Protein 2QJL (pdb70)

B-factor: mean 12.86, std 8.4, range [5.33, 59.22]

InterPro domains:
  IPR012675 Beta-grasp domain superfamily [G3DSA:3.10.20.30] (1-99)
  IPR015221 Ubiquitin-related modifier 1 [MF_03048] (2-99)
  IPR015221 Ubiquitin-related modifier 1 [PF09138] (3-99)
  IPR015221 Ubiquitin-related modifier 1 [PIRSF037379] (1-99)
  IPR015221 Ubiquitin-related modifier 1 [PTHR14986] (2-99)
  IPR015221 Ubiquitin-related modifier 1 [cd01764] (4-99)
  IPR016155 Molybdopterin synthase/thiamin biosynthesis sulphur carrier, beta-grasp [SSF54285] (2-99)

GO terms:
  GO:0034599 cellular response to oxidative stress (P, IDA)
  GO:0005737 cytoplasm (C, IDA)
  GO:0031386 protein tag activity (F, IDA)
  GO:0032447 protein urmylation (P, IDA)
  GO:0001403 invasive growth in response to glucose limitation (P, IGI)
  GO:0007114 cell budding (P, IGI)
  GO:0001403 invasive growth in response to glucose limitation (P, IMP)
  GO:0002098 tRNA wobble uridine modification (P, IMP)
  GO:0002143 tRNA wobble position uridine thiolation (P, IMP)
  GO:0034599 cellular response to oxidative stress (P, IMP)
  GO:0005634 nucleus (C, HDA)
  GO:0005737 cytoplasm (C, HDA)
  GO:0031386 protein tag activity (F, IMP)
  GO:0032447 protein urmylation (P, IMP)
  GO:0005515 protein binding (F, IPI)
  GO:0042803 protein homodimerization activity (F, IPI)
  GO:0005829 cytosol (C, IDA)
  GO:0097163 sulfur carrier activity (F, IMP)
  GO:0034227 tRNA thio-modification (P, IMP)

Nearest PDB structures (foldseek):
  2qjl-assembly1_A  TM=1.010E+00  e=5.454E-22  Saccharomyces cerevisiae
  2ax5-assembly1_A  TM=8.830E-01  e=1.348E-16  Saccharomyces cerevisiae
  7q5n-assembly2_J  TM=9.240E-01  e=1.264E-12  Thermochaetoides thermophila DSM 1495
  6yuc-assembly1_G  TM=8.927E-01  e=3.932E-12  Thermochaetoides thermophila
  2k9x-assembly1_A  TM=7.998E-01  e=3.338E-07  Trypanosoma brucei

Secondary structure (DSSP, 8-state):
-EEEEEEEETTGGGGTTT--EEEEEE-SPSP-BHHHHHHHHHHHT-SSGGGHHHHEETTEEPTTEEEEETTEEGGGGTGGGPBP-TT-EEEEEE-TT--

Radius of gyration: 12.41 Å; Cα contacts (8 Å, |Δi|>4): 201; chains: 1; bounding box: 27×31×24 Å

Foldseek 3Di:
DAKEKEAEAQCSCVQQVVDGIDIDDDPDDPFDWLLNVLVCCLVPRRPDVVCSQVQDDPSHGHFQKFKAKQNHGCVVQVNRRHGDHHYIYIYIHGHPPGD

Solvent-accessible surface area: 5686 Å² total; per-residue (Å²): 71,4,71,5,87,0,46,0,46,49,42,5,21,74,14,9,67,168,91,121,68,22,177,8,120,15,110,104,141,96,83,0,35,0,10,33,0,3,78,51,0,35,89,84,31,15,134,72,108,126,35,35,76,69,0,19,100,139,99,61,22,55,87,12,4,44,1,51,2,65,141,42,73,23,92,139,68,36,71,60,111,35,93,5,117,100,58,10,69,0,10,0,37,29,38,165,150,21,82

Sequence (99 aa):
MVNVKVVEFLGGLDAIFGKQRRVHKIKMDKEDPVTVGDLIDHIVSSTMINNPNDVSIFIEDDDSIIRPGIITLINDTDWELEGEKKDYILEDDGDIIISFTSTLHGG

Structure (mmCIF, N/CA/C/O backbone):
data_2QJL
#
_entry.id   2QJL
#
_cell.length_a   50.384
_cell.length_b   63.009
_cell.length_c   28.893
_cell.angle_alpha   90.00
_cell.angle_beta   90.00
_cell.angle_gamma   90.00
#
_symmetry.space_group_name_H-M   'P 21 21 2'
#
loop_
_entity.id
_entity.type
_entity.pdbx_description
1 polymer 'Ubiquitin-related modifier 1'
2 non-polymer 'MAGNESIUM ION'
3 non-polymer 1,2-ETHANEDIOL
4 water water
#
loop_
_atom_site.group_PDB
_atom_site.id
_atom_site.type_symbol
_atom_site.label_atom_id
_atom_site.label_alt_id
_atom_site.label_comp_id
_atom_site.label_asym_id
_atom_site.label_entity_id
_atom_site.label_seq_id
_atom_site.pdbx_PDB_ins_code
_atom_site.Cartn_x
_atom_site.Cartn_y
_atom_site.Cartn_z
_atom_site.occupancy
_atom_site.B_iso_or_equiv
_atom_site.auth_seq_id
_atom_site.auth_comp_id
_atom_site.auth_asym_id
_atom_site.auth_atom_id
_atom_site.pdbx_PDB_model_num
ATOM 1 N N . MET A 1 1 ? -14.294 21.411 -10.717 1.00 18.03 1 MET A N 1
ATOM 2 C CA . MET A 1 1 ? -14.119 20.025 -11.232 1.00 17.78 1 MET A CA 1
ATOM 3 C C . MET A 1 1 ? -12.692 19.538 -10.949 1.00 16.59 1 MET A C 1
ATOM 4 O O . MET A 1 1 ? -11.732 20.257 -11.219 1.00 16.24 1 MET A O 1
ATOM 9 N N . VAL A 1 2 ? -12.556 18.326 -10.399 1.00 14.99 2 VAL A N 1
ATOM 10 C CA . VAL A 1 2 ? -11.237 17.771 -10.059 1.00 13.98 2 VAL A CA 1
ATOM 11 C C . VAL A 1 2 ? -11.121 16.282 -10.422 1.00 12.29 2 VAL A C 1
ATOM 12 O O . VAL A 1 2 ? -12.029 15.507 -10.159 1.00 12.34 2 VAL A O 1
ATOM 16 N N . ASN A 1 3 ? -10.002 15.907 -11.044 1.00 11.07 3 ASN A N 1
ATOM 17 C CA . ASN A 1 3 ? -9.734 14.528 -11.449 1.00 10.53 3 ASN A CA 1
ATOM 18 C C . ASN A 1 3 ? -8.659 13.931 -10.578 1.00 9.60 3 ASN A C 1
ATOM 19 O O . ASN A 1 3 ? -7.568 14.492 -10.452 1.00 9.73 3 ASN A O 1
ATOM 24 N N . VAL A 1 4 ? -8.972 12.795 -9.971 1.00 8.04 4 VAL A N 1
ATOM 25 C CA . VAL A 1 4 ? -8.021 12.102 -9.114 1.00 8.02 4 VAL A CA 1
ATOM 26 C C . VAL A 1 4 ? -8.054 10.612 -9.415 1.00 7.44 4 VAL A C 1
ATOM 27 O O . VAL A 1 4 ? -8.926 10.136 -10.156 1.00 7.63 4 VAL A O 1
ATOM 31 N N . LYS A 1 5 ? -7.079 9.888 -8.873 1.00 7.52 5 LYS A N 1
ATOM 32 C CA . LYS A 1 5 ? -7.097 8.429 -8.935 1.00 7.81 5 LYS A CA 1
ATOM 33 C C . LYS A 1 5 ? -7.137 7.875 -7.533 1.00 7.30 5 LYS A C 1
ATOM 34 O O . LYS A 1 5 ? -6.524 8.443 -6.627 1.00 7.72 5 LYS A O 1
ATOM 40 N N . VAL A 1 6 ? -7.877 6.781 -7.365 1.00 6.86 6 VAL A N 1
ATOM 41 C CA A VAL A 1 6 ? -7.917 6.042 -6.108 0.40 7.05 6 VAL A CA 1
ATOM 42 C CA B VAL A 1 6 ? -7.884 6.038 -6.101 0.60 7.09 6 VAL A CA 1
ATOM 43 C C . VAL A 1 6 ? -7.418 4.608 -6.336 1.00 6.93 6 VAL A C 1
ATOM 44 O O . VAL A 1 6 ? -7.728 3.988 -7.363 1.00 7.60 6 VAL A O 1
ATOM 51 N N . GLU A 1 7 ? -6.650 4.099 -5.381 1.00 7.02 7 GLU A N 1
ATOM 52 C CA . GLU A 1 7 ? -6.107 2.747 -5.457 1.00 6.97 7 GLU A CA 1
ATOM 53 C C . GLU A 1 7 ? -6.625 1.969 -4.257 1.00 6.76 7 GLU A C 1
ATOM 54 O O . GLU A 1 7 ? -6.518 2.434 -3.136 1.00 7.03 7 GLU A O 1
ATOM 60 N N . PHE A 1 8 ? -7.201 0.799 -4.525 1.00 6.17 8 PHE A N 1
ATOM 61 C CA . PHE A 1 8 ? -7.750 -0.057 -3.484 1.00 6.15 8 PHE A CA 1
ATOM 62 C C . PHE A 1 8 ? -6.855 -1.264 -3.332 1.00 6.24 8 PHE A C 1
ATOM 63 O O . PHE A 1 8 ? -6.822 -2.133 -4.214 1.00 6.38 8 PHE A O 1
ATOM 71 N N . LEU A 1 9 ? -6.116 -1.278 -2.218 1.00 5.58 9 LEU A N 1
ATOM 72 C CA . LEU A 1 9 ? -4.989 -2.185 -2.009 1.00 6.25 9 LEU A CA 1
ATOM 73 C C . LEU A 1 9 ? -5.182 -3.085 -0.783 1.00 6.63 9 LEU A C 1
ATOM 74 O O . LEU A 1 9 ? -6.143 -2.929 -0.019 1.00 6.14 9 LEU A O 1
ATOM 79 N N . GLY A 1 10 ? -4.275 -4.045 -0.607 1.00 6.57 10 GLY A N 1
ATOM 80 C CA . GLY A 1 10 ? -4.397 -5.003 0.479 1.00 7.05 10 GLY A CA 1
ATOM 81 C C . GLY A 1 10 ? -5.635 -5.875 0.365 1.00 7.17 10 GLY A C 1
ATOM 82 O O . GLY A 1 10 ? -6.080 -6.450 1.365 1.00 7.94 10 GLY A O 1
ATOM 83 N N . GLY A 1 11 ? -6.185 -5.981 -0.848 1.00 7.00 11 GLY A N 1
ATOM 84 C CA . GLY A 1 11 ? -7.342 -6.838 -1.090 1.00 7.27 11 GLY A CA 1
ATOM 85 C C . GLY A 1 11 ? -8.667 -6.107 -1.214 1.00 7.00 11 GLY A C 1
ATOM 86 O O . GLY A 1 11 ? -9.675 -6.718 -1.566 1.00 7.21 11 GLY A O 1
ATOM 87 N N . LEU A 1 12 ? -8.669 -4.808 -0.928 1.00 6.80 12 LEU A N 1
ATOM 88 C CA . LEU A 1 12 ? -9.882 -3.993 -1.024 1.00 6.88 12 LEU A CA 1
ATOM 89 C C . LEU A 1 12 ? -10.508 -3.999 -2.420 1.00 7.13 12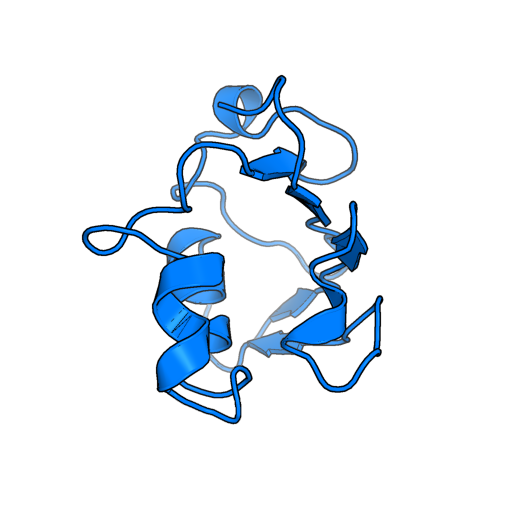 LEU A C 1
ATOM 90 O O . LEU A 1 12 ? -11.705 -3.693 -2.569 1.00 7.70 12 LEU A O 1
ATOM 95 N N . ASP A 1 13 ? -9.722 -4.331 -3.446 1.00 7.16 13 ASP A N 1
ATOM 96 C CA . ASP A 1 13 ? -10.275 -4.393 -4.800 1.00 7.29 13 ASP A CA 1
ATOM 97 C C . ASP A 1 13 ? -11.449 -5.371 -4.896 1.00 7.17 13 ASP A C 1
ATOM 98 O O . ASP A 1 13 ? -12.279 -5.251 -5.800 1.00 7.59 13 ASP A O 1
ATOM 103 N N . ALA A 1 14 ? -11.527 -6.312 -3.953 1.00 7.37 14 ALA A N 1
ATOM 104 C CA . ALA A 1 14 ? -12.578 -7.335 -3.969 1.00 7.86 14 ALA A CA 1
ATOM 105 C C . ALA A 1 14 ? -13.988 -6.760 -3.895 1.00 8.21 14 ALA A C 1
ATOM 106 O O . ALA A 1 14 ? -14.936 -7.428 -4.318 1.00 8.42 14 ALA A O 1
ATOM 108 N N . ILE A 1 15 ? -14.130 -5.559 -3.325 1.00 8.24 15 ILE A N 1
ATOM 109 C CA . ILE A 1 15 ? -15.441 -4.892 -3.238 1.00 8.82 15 ILE A CA 1
ATOM 110 C C . ILE A 1 15 ? -15.681 -3.891 -4.369 1.00 9.42 15 ILE A C 1
ATOM 111 O O . ILE A 1 15 ? -16.748 -3.262 -4.435 1.00 9.29 15 ILE A O 1
ATOM 116 N N . PHE A 1 16 ? -14.687 -3.765 -5.254 1.00 10.31 16 PHE A N 1
ATOM 117 C CA . PHE A 1 16 ? -14.761 -2.892 -6.423 1.00 11.29 16 PHE A CA 1
ATOM 118 C C . PHE A 1 16 ? -14.570 -3.690 -7.715 1.00 11.96 16 PHE A C 1
ATOM 119 O O . PHE A 1 16 ? -13.878 -3.242 -8.642 1.00 12.82 16 PHE A O 1
ATOM 127 N N . GLY A 1 17 ? -15.178 -4.873 -7.762 1.00 12.40 17 GLY A N 1
ATOM 128 C CA . GLY A 1 17 ? -15.179 -5.722 -8.963 1.00 12.36 17 GLY A CA 1
ATOM 129 C C . GLY A 1 17 ? -13.790 -6.161 -9.387 1.00 12.44 17 GLY A C 1
ATOM 130 O O . GLY A 1 17 ? -13.530 -6.389 -10.580 1.00 13.02 17 GLY A O 1
ATOM 131 N N . LYS A 1 18 ? -12.899 -6.266 -8.403 1.00 11.67 18 LYS A N 1
ATOM 132 C CA . LYS A 1 18 ? -11.517 -6.715 -8.618 1.00 11.54 18 LYS A CA 1
ATOM 133 C C . LYS A 1 18 ? -10.661 -5.701 -9.406 1.00 11.03 18 LYS A C 1
ATOM 134 O O . LYS A 1 18 ? -9.602 -6.046 -9.948 1.00 12.47 18 LYS A O 1
ATOM 140 N N . GLN A 1 19 ? -11.109 -4.449 -9.436 1.00 9.75 19 GLN A N 1
ATOM 141 C CA . GLN A 1 19 ? -10.377 -3.375 -10.095 1.00 9.16 19 GLN A CA 1
ATOM 142 C C . GLN A 1 19 ? -9.661 -2.556 -9.035 1.00 8.87 19 GLN A C 1
ATOM 143 O O . GLN A 1 19 ? -10.298 -2.006 -8.131 1.00 8.86 19 GLN A O 1
ATOM 149 N N . ARG A 1 20 ? -8.341 -2.476 -9.162 1.00 8.49 20 ARG A N 1
ATOM 150 C CA A ARG A 1 20 ? -7.501 -1.838 -8.152 0.60 8.21 20 ARG A CA 1
ATOM 151 C CA B ARG A 1 20 ? -7.502 -1.840 -8.149 0.40 8.28 20 ARG A CA 1
ATOM 152 C C . ARG A 1 20 ? -7.458 -0.319 -8.266 1.00 8.05 20 ARG A C 1
ATOM 153 O O . ARG A 1 20 ? -7.556 0.388 -7.261 1.00 7.93 20 ARG A O 1
ATOM 168 N N . VAL A 1 21 ? -7.304 0.184 -9.490 1.00 7.87 21 VAL A N 1
ATOM 169 C CA . VA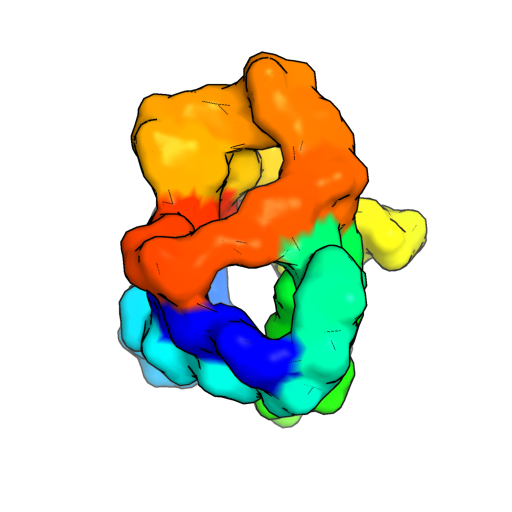L A 1 21 ? -7.117 1.611 -9.698 1.00 7.83 21 VAL A CA 1
ATOM 170 C C . VAL A 1 21 ? -8.325 2.188 -10.426 1.00 7.41 21 VAL A C 1
ATOM 171 O O . VAL A 1 21 ? -8.756 1.651 -11.450 1.00 8.07 21 VAL A O 1
ATO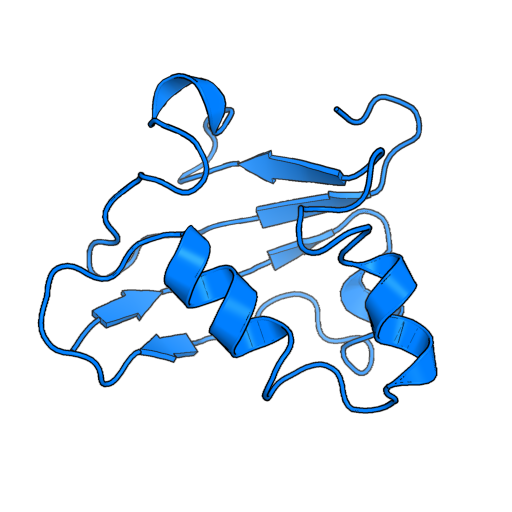M 175 N N . HIS A 1 22 ? -8.873 3.269 -9.869 1.00 7.06 22 HIS A N 1
ATOM 176 C CA . HIS A 1 22 ? -10.047 3.944 -10.432 1.00 6.69 22 HIS A CA 1
ATOM 177 C C . HIS A 1 22 ? -9.769 5.412 -10.716 1.00 7.08 22 HIS A C 1
ATOM 178 O O . HIS A 1 22 ? -9.241 6.128 -9.866 1.00 6.96 22 HIS A O 1
ATOM 185 N N . LYS A 1 23 ? -10.143 5.852 -11.913 1.00 7.29 23 LYS A N 1
ATOM 186 C CA . LYS A 1 23 ? -10.127 7.270 -12.229 1.00 7.36 23 LYS A CA 1
ATOM 187 C C . LYS A 1 23 ? -11.454 7.878 -11.798 1.00 7.97 23 LYS A C 1
ATOM 188 O O . LYS A 1 23 ? -12.523 7.373 -12.159 1.00 8.31 23 LYS A O 1
ATOM 194 N N . ILE A 1 24 ? -11.376 8.949 -11.012 1.00 8.07 24 ILE A N 1
ATOM 195 C CA . ILE A 1 24 ? -12.573 9.625 -10.514 1.00 9.06 24 ILE A CA 1
ATOM 196 C C . ILE A 1 24 ? -12.618 11.081 -10.951 1.00 9.72 24 ILE A C 1
ATOM 197 O O . ILE A 1 24 ? -11.660 11.822 -10.762 1.00 9.68 24 ILE A O 1
ATOM 202 N N . LYS A 1 25 ? -13.742 11.471 -11.551 1.00 11.10 25 LYS A N 1
ATOM 203 C CA . LYS A 1 25 ? -14.022 12.856 -11.888 1.00 12.64 25 LYS A CA 1
ATOM 204 C C . LYS A 1 25 ? -15.018 13.395 -10.861 1.00 13.26 25 LYS A C 1
ATOM 205 O O . LYS A 1 25 ? -16.184 12.987 -10.857 1.00 14.38 25 LYS A O 1
ATOM 211 N N . MET A 1 26 ? -14.543 14.259 -9.965 1.00 13.41 26 MET A N 1
ATOM 212 C CA . MET A 1 26 ? -15.415 14.916 -8.987 1.00 13.93 26 MET A CA 1
ATOM 213 C C . MET A 1 26 ? -15.957 16.199 -9.627 1.00 14.30 26 MET A C 1
ATOM 214 O O . MET A 1 26 ? -15.200 17.132 -9.885 1.00 13.86 26 MET A O 1
ATOM 219 N N . ASP A 1 27 ? -17.261 16.244 -9.881 1.00 14.77 27 ASP A N 1
ATOM 220 C CA . ASP A 1 27 ? -17.878 17.361 -10.612 1.00 15.93 27 ASP A CA 1
ATOM 221 C C . ASP A 1 27 ? -18.032 18.641 -9.805 1.00 16.49 27 ASP A C 1
ATOM 222 O O . ASP A 1 27 ? -18.197 19.725 -10.361 1.00 15.93 27 ASP A O 1
ATOM 227 N N . LYS A 1 28 ? -17.994 18.510 -8.493 1.00 14.70 28 LYS A N 1
ATOM 228 C CA . LYS A 1 28 ? -18.168 19.602 -7.544 1.00 13.73 28 LYS A CA 1
ATOM 229 C C . LYS A 1 28 ? -17.140 20.721 -7.749 1.00 12.57 28 LYS A C 1
ATOM 230 O O . LYS A 1 28 ? -15.960 20.452 -7.996 1.00 14.51 28 LYS A O 1
ATOM 236 N N . GLU A 1 29 ? -17.587 21.976 -7.664 1.00 12.74 29 GLU A N 1
ATOM 237 C CA . GLU A 1 29 ? -16.665 23.121 -7.637 1.00 10.91 29 GLU A CA 1
ATOM 238 C C . GLU A 1 29 ? -15.685 22.981 -6.467 1.00 9.18 29 GLU A C 1
ATOM 239 O O . GLU A 1 29 ? -16.058 22.521 -5.390 1.00 8.50 29 GLU A O 1
ATOM 245 N N . ASP A 1 30 ? -14.437 23.392 -6.680 1.00 8.19 30 ASP A N 1
ATOM 246 C CA . ASP A 1 30 ? -13.468 23.470 -5.596 1.00 8.12 30 ASP A CA 1
ATOM 247 C C . ASP A 1 30 ? -14.018 24.326 -4.448 1.00 7.51 30 ASP A C 1
ATOM 248 O O . ASP A 1 30 ? -14.733 25.301 -4.682 1.00 7.90 30 ASP A O 1
ATOM 253 N N . PRO A 1 31 ? -13.659 24.000 -3.200 1.00 6.61 31 PRO A N 1
ATOM 254 C CA . PRO A 1 31 ? -12.801 22.890 -2.774 1.00 6.46 31 PRO A CA 1
ATOM 255 C C . PRO A 1 31 ? -13.533 21.556 -2.635 1.00 6.74 31 PRO A C 1
ATOM 256 O O . PRO A 1 31 ? -14.655 21.514 -2.137 1.00 7.15 31 PRO A O 1
ATOM 260 N N . VAL A 1 32 ? -12.882 20.483 -3.066 1.00 6.28 32 VAL A N 1
ATOM 261 C CA . VAL A 1 32 ? -13.386 19.126 -2.899 1.00 6.67 32 VAL A CA 1
ATOM 262 C C . VAL A 1 32 ? -12.408 18.423 -1.966 1.00 6.15 32 VAL A C 1
ATOM 263 O O . VAL A 1 32 ? -11.199 18.461 -2.199 1.00 6.71 32 VAL A O 1
ATOM 267 N N . THR A 1 33 ? -12.918 17.806 -0.903 1.00 6.36 33 THR A N 1
ATOM 268 C CA . THR A 1 33 ? -12.032 17.210 0.099 1.00 6.46 33 THR A CA 1
ATOM 269 C C . THR A 1 33 ? -11.936 15.698 -0.053 1.00 7.76 33 THR A C 1
ATOM 270 O O . THR A 1 33 ? -12.749 15.088 -0.760 1.00 6.69 33 THR A O 1
ATOM 274 N N . VAL A 1 34 ? -10.992 15.095 0.659 1.00 6.62 34 VAL A N 1
ATOM 275 C CA . VAL A 1 34 ? -10.951 13.636 0.760 1.00 6.48 34 VAL A CA 1
ATOM 276 C C . VAL A 1 34 ? -12.252 13.083 1.398 1.00 6.51 34 VAL A C 1
ATOM 277 O O . VAL A 1 34 ? -12.739 12.017 1.009 1.00 6.49 34 VAL A O 1
ATOM 281 N N . GLY A 1 35 ? -12.838 13.829 2.338 1.00 6.61 35 GLY A N 1
ATOM 282 C CA . GLY A 1 35 ? -14.141 13.441 2.895 1.00 6.88 35 GLY A CA 1
ATOM 283 C C . GLY A 1 35 ? -15.205 13.356 1.818 1.00 6.54 35 GLY A C 1
ATOM 284 O O . GLY A 1 35 ? -16.015 12.420 1.793 1.00 6.70 35 GLY A O 1
ATOM 285 N N . ASP A 1 36 ? -15.219 14.338 0.923 1.00 6.67 36 ASP A N 1
ATOM 286 C CA . ASP A 1 36 ? -16.146 14.303 -0.209 1.00 6.77 36 ASP A CA 1
ATOM 287 C C . ASP A 1 36 ? -15.878 13.089 -1.100 1.00 6.88 36 ASP A C 1
ATOM 288 O O . ASP A 1 36 ? -16.810 12.433 -1.589 1.00 7.43 36 ASP A O 1
ATOM 293 N N . LEU A 1 37 ? -14.598 12.805 -1.330 1.00 7.04 37 LEU A N 1
ATOM 294 C CA . LEU A 1 37 ? -14.197 11.682 -2.159 1.00 6.70 37 LEU A CA 1
ATOM 295 C C . LEU A 1 37 ? -14.686 10.363 -1.564 1.00 6.56 37 LEU A C 1
ATOM 296 O O . LEU A 1 37 ? -15.223 9.515 -2.276 1.00 6.67 37 LEU A O 1
ATOM 301 N N . ILE A 1 38 ? -14.509 10.203 -0.255 1.00 6.75 38 ILE A N 1
ATOM 302 C CA . ILE A 1 38 ? -15.011 9.005 0.422 1.00 6.72 38 ILE A CA 1
ATOM 303 C C . ILE A 1 38 ? -16.538 8.876 0.287 1.00 6.93 38 ILE A C 1
ATOM 304 O O . ILE A 1 38 ? -17.057 7.783 0.013 1.00 7.36 38 ILE A O 1
ATOM 309 N N . ASP A 1 39 ? -17.247 9.991 0.452 1.00 7.38 39 ASP A N 1
ATOM 310 C CA . ASP A 1 39 ? -18.704 9.979 0.272 1.00 7.02 39 ASP A CA 1
ATOM 311 C C . ASP A 1 39 ? -19.071 9.517 -1.128 1.00 6.96 39 ASP A C 1
ATOM 312 O O . ASP A 1 39 ? -20.037 8.766 -1.311 1.00 7.11 39 ASP A O 1
ATOM 317 N N . HIS A 1 40 ? -18.317 9.993 -2.116 1.00 7.22 40 HIS A N 1
ATOM 318 C CA . HIS A 1 40 ? -18.539 9.631 -3.510 1.00 7.55 40 HIS A CA 1
ATOM 319 C C . HIS A 1 40 ? -18.310 8.138 -3.750 1.00 7.63 40 HIS A C 1
ATOM 320 O O . HIS A 1 40 ? -19.110 7.461 -4.413 1.00 7.82 40 HIS A O 1
ATOM 327 N 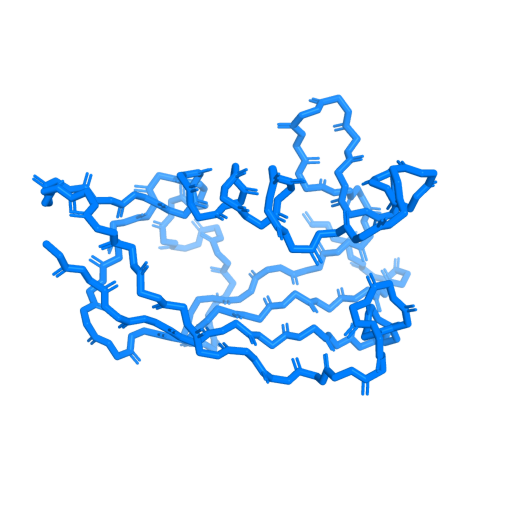N . ILE A 1 41 ? -17.211 7.619 -3.210 1.00 7.51 41 ILE A N 1
ATOM 328 C CA . ILE A 1 41 ? -16.902 6.203 -3.343 1.00 7.47 41 ILE A CA 1
ATOM 329 C C . ILE A 1 41 ? -18.028 5.345 -2.751 1.00 7.58 41 ILE A C 1
ATOM 330 O O . ILE A 1 41 ? -18.526 4.410 -3.392 1.00 7.77 41 ILE A O 1
ATOM 335 N N . VAL A 1 42 ? -18.443 5.681 -1.537 1.00 7.81 42 VAL A N 1
ATOM 336 C CA . VAL A 1 42 ? -19.517 4.933 -0.870 1.00 7.84 42 VAL A CA 1
ATOM 337 C C . VAL A 1 42 ? -20.847 5.011 -1.622 1.00 7.98 42 VAL A C 1
ATOM 338 O O . VAL A 1 42 ? -21.540 3.999 -1.768 1.00 8.40 42 VAL A O 1
ATOM 342 N N . SER A 1 43 ? -21.196 6.200 -2.105 1.00 7.93 43 SER A N 1
ATOM 343 C CA A SER A 1 43 ? -22.509 6.393 -2.710 0.40 8.04 43 SER A CA 1
ATOM 344 C CA B SER A 1 43 ? -22.497 6.434 -2.735 0.60 8.60 43 SER A CA 1
ATOM 345 C C . SER A 1 43 ? -22.609 5.855 -4.133 1.00 8.52 43 SER A C 1
ATOM 346 O O . SER A 1 43 ? -23.707 5.506 -4.574 1.00 9.04 43 SER A O 1
ATOM 351 N N . THR A 1 44 ? -21.477 5.769 -4.837 1.00 8.52 44 THR A N 1
ATOM 352 C CA . THR A 1 44 ? -21.520 5.431 -6.264 1.00 8.42 44 THR A CA 1
ATOM 353 C C . THR A 1 44 ? -20.661 4.263 -6.751 1.00 8.50 44 THR A C 1
ATOM 354 O O . THR A 1 44 ? -20.885 3.769 -7.859 1.00 8.54 44 THR A O 1
ATOM 358 N N . MET A 1 45 ? -19.679 3.841 -5.954 1.00 8.25 45 MET A N 1
ATOM 359 C CA . MET A 1 45 ? -18.696 2.875 -6.440 1.00 8.00 45 MET A CA 1
ATOM 360 C C . MET A 1 45 ? -18.708 1.501 -5.777 1.00 8.10 45 MET A C 1
ATOM 361 O O . MET A 1 45 ? -18.034 0.589 -6.246 1.00 8.08 45 MET A O 1
ATOM 366 N N . ILE A 1 46 ? -19.446 1.366 -4.678 1.00 7.81 46 ILE A N 1
ATOM 367 C CA . ILE A 1 46 ? -19.586 0.080 -3.987 1.00 8.29 46 ILE A CA 1
ATOM 368 C C . ILE A 1 46 ? -20.914 -0.539 -4.424 1.00 8.99 46 ILE A C 1
ATOM 369 O O . ILE A 1 46 ? -21.979 -0.106 -3.995 1.00 9.53 46 ILE A O 1
ATOM 374 N N . ASN A 1 47 ? -20.833 -1.519 -5.318 1.00 9.78 47 ASN A N 1
ATOM 375 C CA . ASN A 1 47 ? -22.010 -2.005 -6.035 1.00 10.38 47 ASN A CA 1
ATOM 376 C C . ASN A 1 47 ? -22.904 -2.971 -5.268 1.00 10.06 47 ASN A C 1
ATOM 377 O O . ASN A 1 47 ? -24.059 -3.185 -5.646 1.00 11.88 47 ASN A O 1
ATOM 382 N N . ASN A 1 48 ? -22.372 -3.553 -4.198 1.00 9.05 48 ASN A N 1
ATOM 383 C CA . ASN A 1 48 ? -23.180 -4.336 -3.267 1.00 8.84 48 ASN A CA 1
ATOM 384 C C . ASN A 1 48 ? -23.152 -3.614 -1.924 1.00 8.65 48 ASN A C 1
ATOM 385 O O . ASN A 1 48 ? -22.101 -3.512 -1.301 1.00 8.22 48 ASN A O 1
ATOM 390 N N . PRO A 1 49 ? -24.295 -3.069 -1.481 1.00 8.42 49 PRO A N 1
ATOM 391 C CA . PRO A 1 49 ? -24.302 -2.346 -0.205 1.00 8.55 49 PRO A CA 1
ATOM 392 C C . PRO A 1 49 ? -23.812 -3.150 0.998 1.00 8.43 49 PRO A C 1
ATOM 393 O O . PRO A 1 49 ? -23.378 -2.564 1.996 1.00 8.65 49 PRO A O 1
ATOM 397 N N . ASN A 1 50 ? -23.890 -4.479 0.922 1.00 8.33 50 ASN A N 1
ATOM 398 C CA . ASN A 1 50 ? -23.374 -5.322 2.004 1.00 8.44 50 ASN A CA 1
ATOM 399 C C . ASN A 1 50 ? -21.864 -5.195 2.197 1.00 8.38 50 ASN A C 1
ATOM 400 O O . ASN A 1 50 ? -21.336 -5.605 3.226 1.00 8.51 50 ASN A O 1
ATOM 405 N N . ASP A 1 51 ? -21.188 -4.631 1.200 1.00 8.00 51 ASP A N 1
ATOM 406 C CA . ASP A 1 51 ? -19.738 -4.458 1.258 1.00 7.20 51 ASP A CA 1
ATOM 407 C C . ASP A 1 51 ? -19.317 -3.092 1.822 1.00 7.22 51 ASP A C 1
ATOM 408 O O . ASP A 1 51 ? -18.133 -2.851 2.044 1.00 7.41 51 ASP A O 1
ATOM 413 N N . VAL A 1 52 ? -20.265 -2.182 2.022 1.00 7.17 52 VAL A N 1
ATOM 414 C CA . VAL A 1 52 ? -19.922 -0.847 2.498 1.00 7.34 52 VAL A CA 1
ATOM 415 C C . VAL A 1 52 ? -19.155 -0.882 3.823 1.00 7.17 52 VAL A C 1
ATOM 416 O O . VAL A 1 52 ? -18.206 -0.111 4.017 1.00 7.02 52 VAL A O 1
ATOM 420 N N . SER A 1 53 ? -19.551 -1.792 4.708 1.00 7.32 53 SER A N 1
ATOM 421 C CA . SER A 1 53 ? -18.918 -1.928 6.021 1.00 7.90 53 SER A CA 1
ATOM 422 C C . SER A 1 53 ? -17.461 -2.391 5.936 1.00 8.19 53 SER A C 1
ATOM 423 O O . SER A 1 53 ? -16.714 -2.273 6.914 1.00 8.67 53 SER A O 1
ATOM 426 N N . ILE A 1 54 ? -17.067 -2.911 4.777 1.00 7.33 54 ILE A N 1
ATOM 427 C CA . ILE A 1 54 ? -15.663 -3.259 4.543 1.00 7.81 54 ILE A CA 1
ATOM 428 C C . ILE A 1 54 ? -14.815 -2.010 4.287 1.00 7.32 54 ILE A C 1
ATOM 429 O O . ILE A 1 54 ? -13.597 -2.034 4.481 1.00 7.12 54 ILE A O 1
ATOM 434 N N . PHE A 1 55 ? -15.458 -0.915 3.880 1.00 6.90 55 PHE A N 1
ATOM 435 C CA . PHE A 1 55 ? -14.748 0.316 3.571 1.00 7.32 55 PHE A CA 1
ATOM 436 C C . PHE A 1 55 ? -14.923 1.389 4.651 1.00 7.54 55 PHE A C 1
ATOM 437 O O . PHE A 1 55 ? -13.986 2.132 4.954 1.00 7.16 55 PHE A O 1
ATOM 445 N N . ILE A 1 56 ? -16.132 1.484 5.211 1.00 7.87 56 ILE A N 1
ATOM 446 C CA . ILE A 1 56 ? -16.401 2.490 6.244 1.00 8.90 56 ILE A CA 1
ATOM 447 C C . ILE A 1 56 ? -17.140 1.894 7.428 1.00 9.20 56 ILE A C 1
ATOM 448 O O . ILE A 1 56 ? -17.937 0.970 7.271 1.00 9.24 56 ILE A O 1
ATOM 453 N N . GLU A 1 57 ? -16.843 2.414 8.616 1.00 10.21 57 GLU A N 1
ATOM 454 C CA . GLU A 1 57 ? -17.551 2.059 9.835 1.00 11.71 57 GLU A CA 1
ATOM 455 C C . GLU A 1 57 ? -17.992 3.365 10.489 1.00 12.92 57 GLU A C 1
ATOM 456 O O . GLU A 1 57 ? -17.165 4.258 10.696 1.00 11.97 57 GLU A O 1
ATOM 462 N N . ASP A 1 58 ? -19.286 3.485 10.798 1.00 14.48 58 ASP A N 1
ATOM 463 C CA A ASP A 1 58 ? -19.788 4.682 11.478 0.50 15.56 58 ASP A CA 1
ATOM 464 C CA B ASP A 1 58 ? -19.828 4.688 11.440 0.50 15.56 58 ASP A CA 1
ATOM 465 C C . ASP A 1 58 ? -19.370 5.938 10.691 1.00 15.70 58 ASP A C 1
ATOM 466 O O . ASP A 1 58 ? -18.852 6.901 11.267 1.00 16.23 58 ASP A O 1
ATOM 475 N N . ASP A 1 59 ? -19.565 5.892 9.376 1.00 15.69 59 ASP A N 1
ATOM 476 C CA . ASP A 1 59 ? -19.217 6.967 8.424 1.00 15.64 59 ASP A CA 1
ATOM 477 C C . ASP A 1 59 ? -17.770 7.502 8.512 1.00 15.10 59 ASP A C 1
ATOM 478 O O . ASP A 1 59 ? -17.496 8.668 8.207 1.00 16.17 59 ASP A O 1
ATOM 483 N N . SER A 1 60 ? -16.850 6.634 8.923 1.00 13.01 60 SER A N 1
ATOM 484 C CA . SER A 1 60 ? -15.419 6.915 8.869 1.00 11.90 60 SER A CA 1
ATOM 485 C C . SER A 1 60 ? -14.717 5.733 8.217 1.00 10.12 60 SER A C 1
ATOM 486 O O . SER A 1 60 ? -15.238 4.61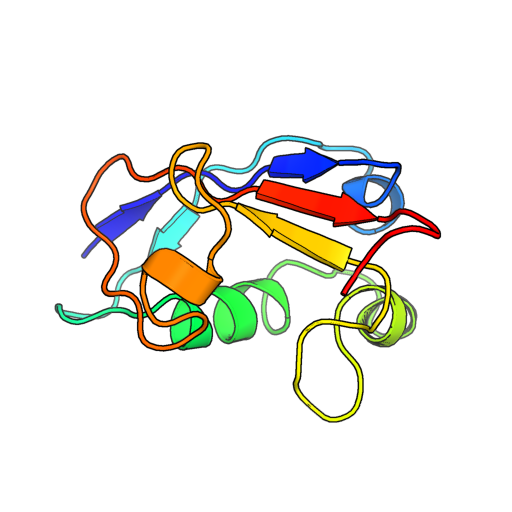9 8.233 1.00 9.27 60 SER A O 1
ATOM 489 N N . ILE A 1 61 ? -13.536 5.966 7.651 1.00 8.93 61 ILE A N 1
ATOM 490 C CA A ILE A 1 61 ? -12.740 4.889 7.056 0.60 8.63 61 ILE A CA 1
ATOM 491 C CA B ILE A 1 61 ? -12.777 4.892 7.039 0.40 8.58 61 ILE A CA 1
ATOM 492 C C . ILE A 1 61 ? -12.619 3.740 8.051 1.00 8.05 61 ILE A C 1
ATOM 493 O O . ILE A 1 61 ? -12.331 3.955 9.235 1.00 8.15 61 ILE A O 1
ATOM 502 N N . ARG A 1 62 ? -12.871 2.517 7.586 1.00 7.92 62 ARG A N 1
ATOM 503 C CA . ARG A 1 62 ? -12.872 1.355 8.470 1.00 7.65 62 ARG A CA 1
ATOM 504 C C . ARG A 1 62 ? -11.537 1.199 9.200 1.00 7.52 62 ARG A C 1
ATOM 505 O O . ARG A 1 62 ? -10.482 1.281 8.577 1.00 7.45 62 ARG A O 1
ATOM 513 N N . PRO A 1 63 ? -11.575 0.958 10.522 1.00 7.64 63 PRO A N 1
ATOM 514 C CA . PRO A 1 63 ? -10.342 0.581 11.219 1.00 7.56 63 PRO A CA 1
ATOM 515 C C . PRO A 1 63 ? -9.646 -0.568 10.488 1.00 7.64 63 PRO A C 1
ATOM 516 O O . PRO A 1 63 ? -10.284 -1.551 10.121 1.00 7.71 63 PRO A O 1
ATOM 520 N N . GLY A 1 64 ? -8.347 -0.419 10.239 1.00 7.80 64 GLY A N 1
ATOM 521 C CA . GLY A 1 64 ? -7.595 -1.417 9.483 1.00 8.04 64 GLY A CA 1
ATOM 522 C C . GLY A 1 64 ? -7.272 -0.994 8.064 1.00 8.22 64 GLY A C 1
ATOM 523 O O . GLY A 1 64 ? -6.613 -1.725 7.339 1.00 9.92 64 GLY A O 1
ATOM 524 N N . ILE A 1 65 ? -7.745 0.176 7.651 1.00 7.54 65 ILE A N 1
ATOM 525 C CA . ILE A 1 65 ? -7.402 0.720 6.337 1.00 7.48 65 ILE A CA 1
ATOM 526 C C . ILE A 1 65 ? -6.474 1.920 6.523 1.00 7.52 65 ILE A C 1
ATOM 527 O O . ILE A 1 65 ? -6.798 2.842 7.271 1.00 7.61 65 ILE A O 1
ATOM 532 N N . ILE A 1 66 ? -5.325 1.878 5.845 1.00 6.92 66 ILE A N 1
ATOM 533 C CA . ILE A 1 66 ? -4.376 2.992 5.809 1.00 6.72 66 ILE A CA 1
ATOM 534 C C . ILE A 1 66 ? -4.647 3.834 4.579 1.00 6.55 66 ILE A C 1
ATOM 535 O O . ILE A 1 66 ? -4.787 3.312 3.475 1.00 6.07 66 ILE A O 1
ATOM 540 N N . THR A 1 67 ? -4.698 5.146 4.784 1.00 6.22 67 THR A N 1
ATOM 541 C CA . THR A 1 67 ? -4.991 6.072 3.707 1.00 5.99 67 THR A CA 1
ATOM 542 C C . THR A 1 67 ? -3.758 6.912 3.443 1.00 5.88 67 THR A C 1
ATOM 543 O O . THR A 1 67 ? -3.259 7.592 4.348 1.00 6.30 67 THR A O 1
ATOM 547 N N . LEU A 1 68 ? -3.262 6.835 2.210 1.00 6.22 68 LEU A N 1
ATOM 548 C CA . LEU A 1 68 ? -2.129 7.661 1.796 1.00 6.28 68 LEU A CA 1
ATOM 549 C C . LEU A 1 68 ? -2.566 8.640 0.728 1.00 6.62 68 LEU A C 1
ATOM 550 O O . LEU A 1 68 ? -3.295 8.278 -0.192 1.00 7.12 68 LEU A O 1
ATOM 555 N N . ILE A 1 69 ? -2.115 9.880 0.863 1.00 6.51 69 ILE A N 1
ATOM 556 C CA . ILE A 1 69 ? -2.384 10.912 -0.112 1.00 7.04 69 ILE A CA 1
ATOM 557 C C . ILE A 1 69 ? -1.058 11.254 -0.776 1.00 6.94 69 ILE A C 1
ATOM 558 O O . ILE A 1 69 ? -0.144 11.724 -0.109 1.00 7.48 69 ILE A O 1
ATOM 563 N N . ASN A 1 70 ? -0.957 10.995 -2.074 1.00 6.79 70 ASN A N 1
ATOM 564 C CA . ASN A 1 70 ? 0.315 11.112 -2.783 1.00 6.95 70 ASN A CA 1
ATOM 565 C C . ASN A 1 70 ? 1.472 10.524 -1.967 1.00 6.95 70 ASN A C 1
ATOM 566 O O . ASN A 1 70 ? 2.452 11.211 -1.655 1.00 8.11 70 ASN A O 1
ATOM 571 N N . ASP A 1 71 ? 1.316 9.247 -1.602 1.00 7.28 71 ASP A N 1
ATOM 572 C CA . ASP A 1 71 ? 2.375 8.458 -0.952 1.00 7.34 71 ASP A CA 1
ATOM 573 C C . ASP A 1 71 ? 2.686 8.914 0.474 1.00 7.54 71 ASP A C 1
ATOM 574 O O . ASP A 1 71 ? 3.710 8.522 1.042 1.00 7.82 71 ASP A O 1
ATOM 579 N N . THR A 1 72 ? 1.779 9.693 1.066 1.00 7.69 72 THR A N 1
ATOM 580 C CA . THR A 1 72 ? 2.007 10.294 2.377 1.00 7.83 72 THR A CA 1
ATOM 581 C C . THR A 1 72 ? 0.874 9.946 3.341 1.00 7.29 72 THR A C 1
ATOM 582 O O . THR A 1 72 ? -0.296 10.089 2.994 1.00 7.09 72 THR A O 1
ATOM 586 N N . ASP A 1 73 ? 1.220 9.512 4.550 1.00 6.91 73 ASP A N 1
ATOM 587 C CA . ASP A 1 73 ? 0.210 9.248 5.588 1.00 6.37 73 ASP A CA 1
ATOM 588 C C . ASP A 1 73 ? -0.768 10.410 5.681 1.00 6.37 73 ASP A C 1
ATOM 589 O O . ASP A 1 73 ? -0.347 11.564 5.833 1.00 7.03 73 ASP A O 1
ATOM 594 N N . TRP A 1 74 ? -2.065 10.116 5.606 1.00 6.82 74 TRP A N 1
ATOM 595 C CA . TRP A 1 74 ? -3.020 11.208 5.444 1.00 6.97 74 TRP A CA 1
ATOM 596 C C . TRP A 1 74 ? -3.113 12.135 6.647 1.00 7.54 74 TRP A C 1
ATOM 597 O O . TRP A 1 74 ? -3.590 13.258 6.509 1.00 7.62 74 TRP A O 1
ATOM 608 N N . GLU A 1 75 ? -2.608 11.685 7.797 1.00 8.19 75 GLU A N 1
ATOM 609 C CA . GLU A 1 75 ? -2.550 12.528 9.000 1.00 9.66 75 GLU A CA 1
ATOM 610 C C . GLU A 1 75 ? -1.776 13.811 8.736 1.00 12.60 75 GLU A C 1
ATOM 611 O O . GLU A 1 75 ? -2.087 14.873 9.292 1.00 12.03 75 GLU A O 1
ATOM 617 N N . LEU A 1 76 ? -0.757 13.708 7.893 1.00 14.43 76 LEU A N 1
ATOM 618 C CA . LEU A 1 76 ? 0.123 14.833 7.616 1.00 16.92 76 LEU A CA 1
ATOM 619 C C . LEU A 1 76 ? -0.518 15.848 6.680 1.00 14.23 76 LEU A C 1
ATOM 620 O O . LEU A 1 76 ? 0.020 16.932 6.485 1.00 14.98 76 LEU A O 1
ATOM 625 N N . GLU A 1 77 ? -1.677 15.495 6.126 1.00 12.90 77 GLU A N 1
ATOM 626 C CA . GLU A 1 77 ? -2.368 16.335 5.144 1.00 11.23 77 GLU A CA 1
ATOM 627 C C . GLU A 1 77 ? -3.735 16.792 5.630 1.00 9.73 77 GLU A C 1
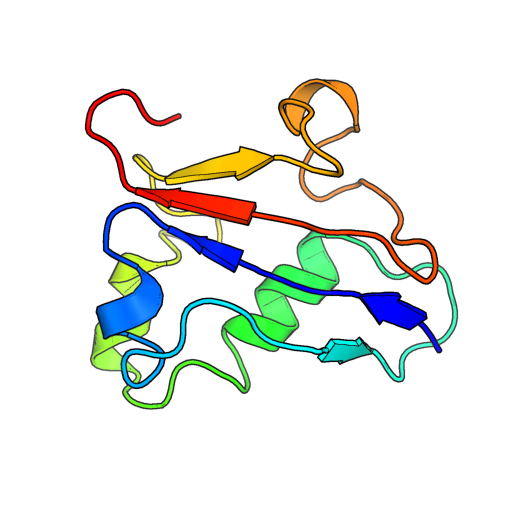ATOM 628 O O . GLU A 1 77 ? -4.470 17.436 4.876 1.00 10.05 77 GLU A O 1
ATOM 634 N N . GLY A 1 78 ? -4.085 16.444 6.867 1.00 9.41 78 GLY A N 1
ATOM 635 C CA . GLY A 1 78 ? -5.387 16.814 7.417 1.00 8.66 78 GLY A CA 1
ATOM 636 C C . GLY A 1 78 ? -6.471 15.762 7.263 1.00 8.62 78 GLY A C 1
ATOM 637 O O . GLY A 1 78 ? -7.657 16.042 7.490 1.00 7.97 78 GLY A O 1
ATOM 638 N N . GLU A 1 79 ? -6.067 14.548 6.892 1.00 8.27 79 GLU A N 1
ATOM 639 C CA . GLU A 1 79 ? -7.004 13.432 6.705 1.00 7.67 79 GLU A CA 1
ATOM 640 C C . GLU A 1 79 ? -8.163 13.813 5.769 1.00 7.88 79 GLU A C 1
ATOM 641 O O . GLU A 1 79 ? -7.910 14.266 4.654 1.00 7.17 79 GLU A O 1
ATOM 647 N N . LYS A 1 80 ? -9.414 13.664 6.218 1.00 7.96 80 LYS A N 1
ATOM 648 C CA A LYS A 1 80 ? -10.600 13.972 5.400 0.65 8.34 80 LYS A CA 1
ATOM 649 C CA B LYS A 1 80 ? -10.558 13.944 5.348 0.35 8.03 80 LYS A CA 1
ATOM 650 C C . LYS A 1 80 ? -10.647 15.419 4.940 1.00 8.11 80 LYS A C 1
ATOM 651 O O . LYS A 1 80 ? -11.353 15.750 3.988 1.00 8.19 80 LYS A O 1
ATOM 662 N N . ASP A 1 81 ? -9.920 16.281 5.652 1.00 7.88 81 ASP A N 1
ATOM 663 C CA . ASP A 1 81 ? -9.938 17.723 5.382 1.00 8.40 81 ASP A CA 1
ATOM 664 C C . ASP A 1 81 ? -9.023 18.116 4.224 1.00 7.94 81 ASP A C 1
ATOM 665 O O . ASP A 1 81 ? -9.079 19.244 3.754 1.00 8.29 81 ASP A O 1
ATOM 670 N N . TYR A 1 82 ? -8.181 17.192 3.769 1.00 7.24 82 TYR A N 1
ATOM 671 C CA . TYR A 1 82 ? -7.267 17.488 2.672 1.00 7.02 82 TYR A CA 1
ATOM 672 C C . TYR A 1 82 ? -8.043 17.937 1.442 1.00 6.99 82 TYR A C 1
ATOM 673 O O . TYR A 1 82 ? -9.060 17.324 1.093 1.00 7.16 82 TYR A O 1
ATOM 682 N N . ILE A 1 83 ? -7.540 18.974 0.776 1.00 7.28 83 ILE A N 1
ATOM 683 C CA . ILE A 1 83 ? -8.193 19.499 -0.421 1.00 8.16 83 ILE A CA 1
ATOM 684 C C . ILE A 1 83 ? -7.575 18.922 -1.701 1.00 8.18 83 ILE A C 1
ATOM 685 O O . ILE A 1 83 ? -6.391 19.100 -1.979 1.00 7.75 83 ILE A O 1
ATOM 690 N N . LEU A 1 84 ? -8.400 18.227 -2.471 1.00 7.74 84 LEU A N 1
ATOM 691 C CA . LEU A 1 84 ? -7.944 17.565 -3.685 1.00 8.24 84 LEU A CA 1
ATOM 692 C C . LEU A 1 84 ? -7.478 18.547 -4.737 1.00 8.75 84 LEU A C 1
ATOM 693 O O . LEU A 1 84 ? -8.107 19.587 -4.946 1.00 8.59 84 LEU A O 1
ATOM 698 N N . GLU A 1 85 ? -6.381 18.183 -5.398 1.00 8.99 85 GLU A N 1
ATOM 699 C CA . GLU A 1 85 ? -5.872 18.881 -6.5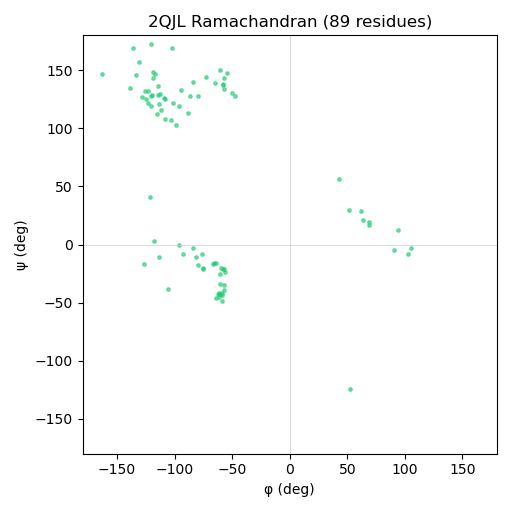75 1.00 9.31 85 GLU A CA 1
ATOM 700 C C . GLU A 1 85 ? -5.872 17.897 -7.739 1.00 9.51 85 GLU A C 1
ATOM 701 O O . GLU A 1 85 ? -5.682 16.697 -7.538 1.00 8.64 85 GLU A O 1
ATOM 707 N N . ASP A 1 86 ? -6.083 18.405 -8.952 1.00 9.53 86 ASP A N 1
ATOM 708 C CA A ASP A 1 86 ? -6.019 17.590 -10.165 0.50 9.60 86 ASP A CA 1
ATOM 709 C CA B ASP A 1 86 ? -6.049 17.566 -10.132 0.50 9.70 86 ASP A CA 1
ATOM 710 C C . ASP A 1 86 ? -4.778 16.712 -10.158 1.00 9.17 86 ASP A C 1
ATOM 711 O O . ASP A 1 86 ? -3.670 17.205 -9.936 1.00 9.20 86 ASP A O 1
ATOM 720 N N . GLY A 1 87 ? -4.958 15.417 -10.400 1.00 9.21 87 GLY A N 1
ATOM 721 C CA . GLY A 1 87 ? -3.839 14.496 -10.503 1.00 8.78 87 GLY A CA 1
ATOM 722 C C . GLY A 1 87 ? -3.429 13.838 -9.202 1.00 8.46 87 GLY A C 1
ATOM 723 O O . GLY A 1 87 ? -2.551 12.979 -9.197 1.00 9.49 87 GLY A O 1
ATOM 724 N N . ASP A 1 88 ? -4.055 14.219 -8.089 1.00 7.61 88 ASP A N 1
ATOM 725 C CA . ASP A 1 88 ? -3.763 13.554 -6.820 1.00 7.46 88 ASP A CA 1
ATOM 726 C C . ASP A 1 88 ? -4.098 12.066 -6.886 1.00 7.69 88 ASP A C 1
ATOM 727 O O . ASP A 1 88 ? -4.999 11.646 -7.624 1.00 7.78 88 ASP A O 1
ATOM 732 N N . ILE A 1 89 ? -3.346 11.283 -6.115 1.00 7.50 89 ILE A N 1
ATOM 733 C CA . ILE A 1 89 ? -3.578 9.849 -6.003 1.00 7.66 89 ILE A CA 1
ATOM 734 C C . ILE A 1 89 ? -3.766 9.507 -4.529 1.00 7.71 89 ILE A C 1
ATOM 735 O O . ILE A 1 89 ? -2.941 9.860 -3.694 1.00 8.35 89 ILE A O 1
ATOM 740 N N . ILE A 1 90 ? -4.883 8.856 -4.231 1.00 7.12 90 ILE A N 1
ATOM 741 C CA A ILE A 1 90 ? -5.217 8.451 -2.872 0.50 7.30 90 ILE A CA 1
ATOM 742 C CA B ILE A 1 90 ? -5.225 8.453 -2.873 0.50 7.60 90 ILE A CA 1
ATOM 743 C C . ILE A 1 90 ? -5.295 6.930 -2.851 1.00 7.50 90 ILE A C 1
ATOM 744 O O . ILE A 1 90 ? -5.991 6.324 -3.666 1.00 8.24 90 ILE A O 1
ATOM 753 N N . SER A 1 91 ? -4.556 6.308 -1.941 1.00 7.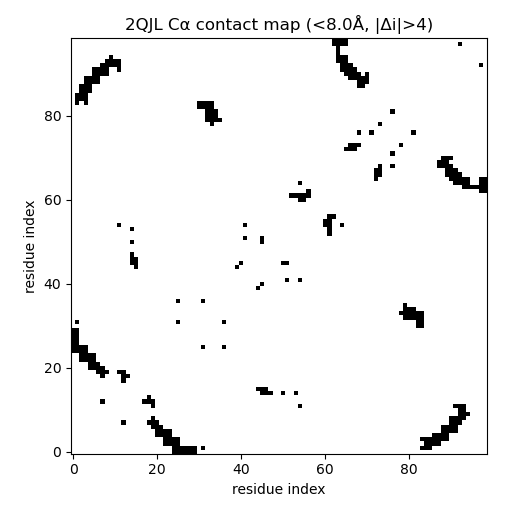13 91 SER A N 1
ATOM 754 C CA . SER A 1 91 ? -4.634 4.857 -1.835 1.00 7.47 91 SER A CA 1
ATOM 755 C C . SER A 1 91 ? -5.165 4.448 -0.484 1.00 7.09 91 SER A C 1
ATOM 756 O O . SER A 1 91 ? -4.932 5.122 0.523 1.00 7.70 91 SER A O 1
ATOM 759 N N . PHE A 1 92 ? -5.905 3.344 -0.493 1.00 6.65 92 PHE A N 1
ATOM 760 C CA . PHE A 1 92 ? -6.457 2.748 0.711 1.00 6.47 92 PHE A CA 1
ATOM 761 C C . PHE A 1 92 ? -5.955 1.317 0.782 1.00 6.37 92 PHE A C 1
ATOM 762 O O . PHE A 1 92 ? -6.172 0.548 -0.156 1.00 6.37 92 PHE A O 1
ATOM 770 N N . THR A 1 93 ? -5.268 0.975 1.873 1.00 6.21 93 THR A N 1
ATOM 771 C CA . THR A 1 93 ? -4.684 -0.359 2.042 1.00 6.49 93 THR A CA 1
ATOM 772 C C . THR A 1 93 ? -5.250 -1.038 3.274 1.00 6.41 93 THR A C 1
ATOM 773 O O . THR A 1 93 ? -5.065 -0.554 4.392 1.00 6.57 93 THR A O 1
ATOM 777 N N . SER A 1 94 ? -5.907 -2.180 3.073 1.00 6.37 94 SER A N 1
ATOM 778 C CA . SER A 1 94 ? -6.381 -2.978 4.200 1.00 6.20 94 SER A CA 1
ATOM 779 C C . SER A 1 94 ? -5.222 -3.790 4.778 1.00 6.25 94 SER A C 1
ATOM 780 O O . SER A 1 94 ? -4.525 -4.503 4.049 1.00 6.75 94 SER A O 1
ATOM 783 N N . THR A 1 95 ? -5.023 -3.678 6.090 1.00 6.15 95 THR A N 1
ATOM 784 C CA . THR A 1 95 ? -3.924 -4.375 6.761 1.00 6.84 95 THR A CA 1
ATOM 785 C C . THR A 1 95 ? -4.160 -4.421 8.265 1.00 7.08 95 THR A C 1
ATOM 786 O O . THR A 1 95 ? -4.716 -3.488 8.837 1.00 6.62 95 THR A O 1
ATOM 790 N N . LEU A 1 96 ? -3.709 -5.496 8.907 1.00 7.78 96 LEU A N 1
ATOM 791 C CA . LEU A 1 96 ? -3.807 -5.616 10.365 1.00 8.56 96 LEU A CA 1
ATOM 792 C C . LEU A 1 96 ? -3.068 -4.484 11.084 1.00 8.68 96 LEU A C 1
ATOM 793 O O . LEU A 1 96 ? -3.345 -4.195 12.247 1.00 9.78 96 LEU A O 1
ATOM 798 N N . HIS A 1 97 ? -2.132 -3.843 10.383 1.00 8.51 97 HIS A N 1
ATOM 799 C CA . HIS A 1 97 ? -1.375 -2.725 10.954 1.00 9.20 97 HIS A CA 1
ATOM 800 C C . HIS A 1 97 ? -2.112 -1.406 10.841 1.00 9.29 97 HIS A C 1
ATOM 801 O O . HIS A 1 97 ? -1.634 -0.378 11.336 1.00 9.34 97 HIS A O 1
ATOM 808 N N . GLY A 1 98 ? -3.278 -1.436 10.202 1.00 10.02 98 GLY A N 1
ATOM 809 C CA . GLY A 1 98 ? -3.948 -0.220 9.801 1.00 11.89 98 GLY A CA 1
ATOM 810 C C . GLY A 1 98 ? -4.562 0.544 10.939 1.00 13.52 98 GLY A C 1
ATOM 811 O O . GLY A 1 98 ? -5.037 -0.041 11.914 1.00 13.99 98 GLY A O 1
ATOM 812 N N . GLY A 1 99 ? -4.493 1.866 10.791 1.00 14.51 99 GLY A N 1
ATOM 813 C CA . GLY A 1 99 ? -5.164 2.846 11.626 1.00 15.12 99 GLY A CA 1
ATOM 814 C C . GLY A 1 99 ? -5.314 4.100 10.783 1.00 15.44 99 GLY A C 1
ATOM 815 O O . GLY A 1 99 ? -5.903 5.100 11.221 1.00 15.41 99 GLY A O 1
#

Organism: Saccharomyces cerevisiae (strain ATCC 204508 / S288c) (NCBI:txid559292)

CATH classification: 3.10.20.30